Protein AF-F0G4E5-F1 (afdb_monomer)

Structure (mmCIF, N/CA/C/O backbone):
data_AF-F0G4E5-F1
#
_entry.id   AF-F0G4E5-F1
#
loop_
_atom_site.group_PDB
_atom_site.id
_atom_site.type_symbol
_atom_site.label_atom_id
_atom_site.label_alt_id
_atom_site.label_comp_id
_atom_site.label_asym_id
_atom_site.label_entity_id
_atom_site.label_seq_id
_atom_site.pdbx_PDB_ins_code
_atom_site.Cartn_x
_atom_site.Cartn_y
_atom_site.Cartn_z
_atom_site.occupancy
_atom_site.B_iso_or_equiv
_atom_site.auth_seq_id
_atom_site.auth_comp_id
_atom_site.auth_asym_id
_atom_site.auth_atom_id
_atom_site.pdbx_PDB_model_num
ATOM 1 N N . ALA A 1 1 ? -21.505 21.365 6.428 1.00 45.59 1 ALA A N 1
ATOM 2 C CA . ALA A 1 1 ? -20.076 21.067 6.207 1.00 45.59 1 ALA A CA 1
ATOM 3 C C . ALA A 1 1 ? -19.990 19.696 5.555 1.00 45.59 1 ALA A C 1
ATOM 5 O O . ALA A 1 1 ? -20.722 18.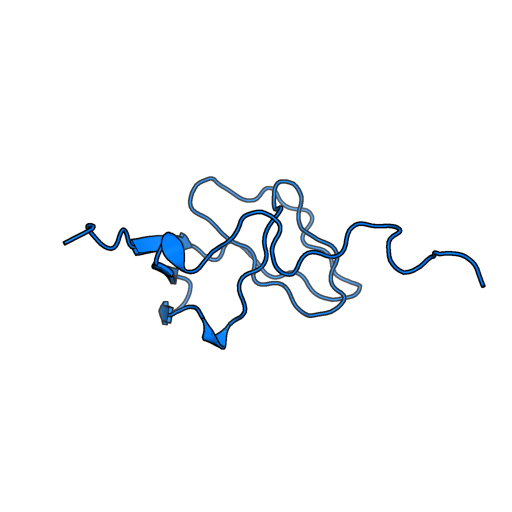823 6.018 1.00 45.59 1 ALA A O 1
ATOM 6 N N . PRO A 1 2 ? -19.213 19.491 4.478 1.00 53.56 2 PRO A N 1
ATOM 7 C CA . PRO A 1 2 ? -19.053 18.151 3.933 1.00 53.56 2 PRO A CA 1
ATOM 8 C C . PRO A 1 2 ? -18.448 17.282 5.037 1.00 53.56 2 PRO A C 1
ATOM 10 O O . PRO A 1 2 ? -17.435 17.636 5.636 1.00 53.56 2 PRO A O 1
ATOM 13 N N . THR A 1 3 ? -19.139 16.204 5.385 1.00 58.28 3 THR A N 1
ATOM 14 C CA . THR A 1 3 ? -18.687 15.226 6.368 1.00 58.28 3 THR A CA 1
ATOM 15 C C . THR A 1 3 ? -17.363 14.655 5.877 1.00 58.28 3 THR A C 1
ATOM 17 O O . THR A 1 3 ? -17.304 13.952 4.870 1.00 58.28 3 THR A O 1
ATOM 20 N N . GLN A 1 4 ? -16.277 15.018 6.556 1.00 70.88 4 GLN A N 1
ATOM 21 C CA . GLN A 1 4 ? -14.937 14.533 6.265 1.00 70.88 4 GLN A CA 1
ATOM 22 C C . GLN A 1 4 ? -14.902 13.030 6.549 1.00 70.88 4 GLN A C 1
ATOM 24 O O . GLN A 1 4 ? -14.723 12.599 7.683 1.00 70.88 4 GLN A O 1
ATOM 29 N N . ARG A 1 5 ? -15.176 12.225 5.518 1.00 88.00 5 ARG A N 1
ATOM 30 C CA . ARG A 1 5 ? -15.206 10.767 5.625 1.00 88.00 5 ARG A CA 1
ATOM 31 C C . ARG A 1 5 ? -13.776 10.270 5.808 1.00 88.00 5 ARG A C 1
ATOM 33 O O . ARG A 1 5 ? -12.982 10.328 4.872 1.00 88.00 5 ARG A O 1
ATOM 40 N N . GLU A 1 6 ? -13.454 9.824 7.015 1.00 92.38 6 GLU A N 1
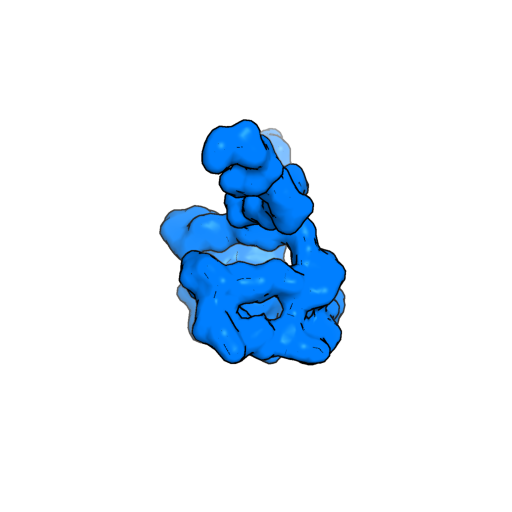ATOM 41 C CA . GLU A 1 6 ? -12.199 9.134 7.309 1.00 92.38 6 GLU A CA 1
ATOM 42 C C . GLU A 1 6 ? -12.276 7.698 6.775 1.00 92.38 6 GLU A C 1
ATOM 44 O O . GLU A 1 6 ? -13.301 7.022 6.898 1.00 92.38 6 GLU A O 1
ATOM 49 N N . ILE A 1 7 ? -11.199 7.255 6.138 1.00 94.56 7 ILE A N 1
ATOM 50 C CA . ILE A 1 7 ? -10.997 5.882 5.692 1.00 94.56 7 ILE A CA 1
ATOM 51 C C . ILE A 1 7 ? -9.948 5.263 6.605 1.00 94.56 7 ILE A C 1
ATOM 53 O O . ILE A 1 7 ? -8.933 5.890 6.910 1.00 94.56 7 ILE A O 1
ATOM 57 N N . VAL A 1 8 ? -10.209 4.029 7.025 1.00 96.06 8 VAL A N 1
ATOM 58 C CA . VAL A 1 8 ? -9.334 3.242 7.892 1.00 96.06 8 VAL A CA 1
ATOM 59 C C . VAL A 1 8 ? -9.014 1.936 7.179 1.00 96.06 8 VAL A C 1
ATOM 61 O O . VAL A 1 8 ? -9.936 1.239 6.753 1.00 96.06 8 VAL A O 1
ATOM 64 N N . LEU A 1 9 ? -7.727 1.625 7.034 1.00 96.75 9 LEU A N 1
ATOM 65 C CA . LEU A 1 9 ? -7.234 0.403 6.395 1.00 96.75 9 LEU A CA 1
ATOM 66 C C . LEU A 1 9 ? -6.219 -0.306 7.297 1.00 96.75 9 LEU A C 1
ATOM 68 O O . LEU A 1 9 ? -5.391 0.350 7.929 1.00 96.75 9 LEU A O 1
ATOM 72 N N . ALA A 1 10 ? -6.252 -1.637 7.321 1.00 97.56 10 ALA A N 1
ATOM 73 C CA . ALA A 1 10 ? -5.243 -2.453 7.998 1.00 97.56 10 ALA A CA 1
ATOM 74 C C . ALA A 1 10 ? -4.029 -2.711 7.090 1.00 97.56 10 ALA A C 1
ATOM 76 O O . ALA A 1 10 ? -4.177 -2.979 5.898 1.00 97.56 10 ALA A O 1
ATOM 77 N N . VAL A 1 11 ? -2.817 -2.676 7.635 1.00 96.44 11 VAL A N 1
ATOM 78 C CA . VAL A 1 11 ? -1.597 -3.030 6.906 1.00 96.44 11 VAL A CA 1
ATOM 79 C C . VAL A 1 11 ? -1.507 -4.551 6.818 1.00 96.44 11 VAL A C 1
ATOM 81 O O . VAL A 1 11 ? -1.239 -5.221 7.807 1.00 96.44 11 VAL A O 1
ATOM 84 N N . ALA A 1 12 ? -1.728 -5.102 5.624 1.00 95.31 12 ALA A N 1
ATOM 85 C CA . ALA A 1 12 ? -1.684 -6.550 5.387 1.00 95.31 12 ALA A CA 1
ATOM 86 C C . ALA A 1 12 ? -0.290 -7.059 4.980 1.00 95.31 12 ALA A C 1
ATOM 88 O O . ALA A 1 12 ? -0.060 -8.265 4.927 1.00 95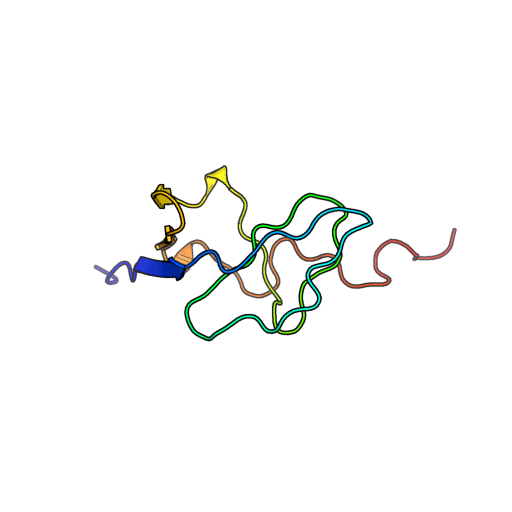.31 12 ALA A O 1
ATOM 89 N N . GLY A 1 13 ? 0.643 -6.157 4.671 1.00 93.94 13 GLY A N 1
ATOM 90 C CA . GLY A 1 13 ? 1.987 -6.523 4.243 1.00 93.94 13 GLY A CA 1
ATOM 91 C C . GLY A 1 13 ? 2.824 -5.333 3.797 1.00 93.94 13 GLY A C 1
ATOM 92 O O . GLY A 1 13 ? 2.382 -4.181 3.844 1.00 93.94 13 GLY A O 1
ATOM 93 N N . THR A 1 14 ? 4.047 -5.629 3.354 1.00 94.62 14 THR A N 1
ATOM 94 C CA . THR A 1 14 ? 4.991 -4.639 2.823 1.00 94.62 14 THR A CA 1
ATOM 95 C C . THR A 1 14 ? 5.593 -5.131 1.506 1.00 94.62 14 THR A C 1
ATOM 97 O O . THR A 1 14 ? 5.947 -6.302 1.399 1.00 94.62 14 THR A O 1
ATOM 100 N N . ALA A 1 15 ? 5.711 -4.240 0.521 1.00 94.25 15 ALA A N 1
ATOM 101 C CA . ALA A 1 15 ? 6.358 -4.469 -0.767 1.00 94.25 15 ALA A CA 1
ATOM 102 C C . ALA A 1 15 ? 7.655 -3.650 -0.858 1.00 94.25 15 ALA A C 1
ATOM 104 O O . ALA A 1 15 ? 7.648 -2.431 -0.647 1.00 94.25 15 ALA A O 1
ATOM 105 N N . PHE A 1 16 ? 8.757 -4.314 -1.210 1.00 92.81 16 PHE A N 1
ATOM 106 C CA . PHE A 1 16 ? 10.074 -3.701 -1.385 1.00 92.81 16 PHE A CA 1
ATOM 107 C C . PHE A 1 16 ? 10.559 -3.843 -2.832 1.00 92.81 16 PHE A C 1
ATOM 109 O O . PHE A 1 16 ? 10.106 -4.707 -3.585 1.00 92.81 16 PHE A O 1
ATOM 116 N N . ALA A 1 17 ? 11.511 -3.000 -3.238 1.00 88.25 17 ALA A N 1
ATOM 117 C CA . ALA A 1 17 ? 12.195 -3.175 -4.515 1.00 88.25 17 ALA A CA 1
ATOM 118 C C . ALA A 1 17 ? 12.897 -4.546 -4.540 1.00 88.25 17 ALA A C 1
ATOM 120 O O . ALA A 1 17 ? 13.608 -4.900 -3.603 1.00 88.25 17 ALA A O 1
ATOM 121 N N . GLY A 1 18 ? 12.650 -5.339 -5.584 1.00 87.88 18 GLY A N 1
ATOM 122 C CA . GLY A 1 18 ? 13.160 -6.713 -5.701 1.00 87.88 18 GLY A CA 1
ATOM 123 C C . GLY A 1 18 ? 12.425 -7.767 -4.857 1.00 87.88 18 GLY A C 1
ATOM 124 O O . GLY A 1 18 ? 12.583 -8.953 -5.126 1.00 87.88 18 GLY A O 1
ATOM 125 N N . HIS A 1 19 ? 11.580 -7.359 -3.904 1.00 90.12 19 HIS A N 1
ATOM 126 C CA . HIS A 1 19 ? 10.733 -8.248 -3.103 1.00 90.12 19 HIS A CA 1
ATOM 127 C C . HIS A 1 19 ? 9.271 -7.771 -3.171 1.00 90.12 19 HIS A C 1
ATOM 129 O O . HIS A 1 19 ? 8.809 -7.061 -2.267 1.00 90.12 19 HIS A O 1
ATOM 135 N N . PRO A 1 20 ? 8.559 -8.098 -4.269 1.00 90.31 20 PRO A N 1
ATOM 136 C CA . PRO A 1 20 ? 7.154 -7.742 -4.435 1.00 90.31 20 PRO A CA 1
ATOM 137 C C . PRO A 1 20 ? 6.278 -8.356 -3.340 1.00 90.31 20 PRO A C 1
ATOM 139 O O . PRO A 1 20 ? 6.614 -9.373 -2.736 1.00 90.31 20 PRO A O 1
ATOM 142 N N . PHE A 1 21 ? 5.117 -7.743 -3.111 1.00 92.38 21 PHE A N 1
ATOM 143 C CA . PHE A 1 21 ? 4.048 -8.393 -2.363 1.00 92.38 21 PHE A CA 1
ATOM 144 C C . PHE A 1 21 ? 3.197 -9.223 -3.331 1.00 92.38 21 PHE A C 1
ATOM 146 O O . PHE A 1 21 ? 2.426 -8.659 -4.107 1.00 92.38 21 PHE A O 1
ATOM 153 N N . ASP A 1 22 ? 3.334 -10.549 -3.267 1.00 87.62 22 ASP A N 1
ATOM 154 C CA . ASP A 1 22 ? 2.637 -11.496 -4.157 1.00 87.62 22 ASP A CA 1
ATOM 155 C C . ASP A 1 22 ? 1.273 -11.966 -3.609 1.00 87.62 22 ASP A C 1
ATOM 157 O O . ASP A 1 22 ? 0.563 -12.747 -4.243 1.00 87.62 22 ASP A O 1
ATOM 161 N N . GLY A 1 23 ? 0.896 -11.511 -2.411 1.00 87.44 23 GLY A N 1
ATOM 162 C CA . GLY A 1 23 ? -0.381 -11.844 -1.785 1.00 87.44 23 GLY A CA 1
ATOM 163 C C . GLY A 1 23 ? -1.564 -11.066 -2.367 1.00 87.44 23 GLY A C 1
ATOM 164 O O . GLY A 1 23 ? -1.415 -10.036 -3.024 1.00 87.44 23 GLY A O 1
ATOM 165 N N . ALA A 1 24 ? -2.777 -11.529 -2.063 1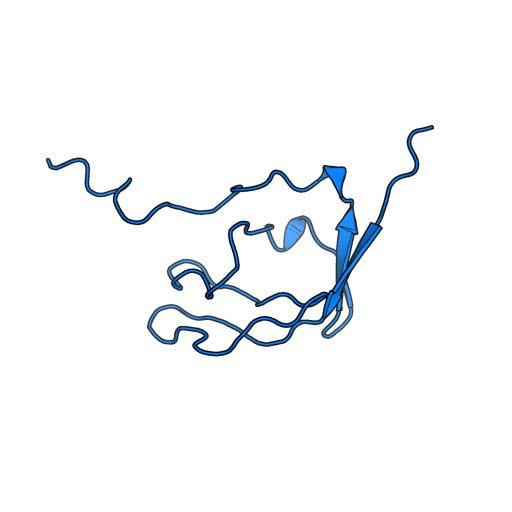.00 89.50 24 ALA A N 1
ATOM 166 C CA . ALA A 1 24 ? -3.981 -10.735 -2.284 1.00 89.50 24 ALA A CA 1
ATOM 167 C C . ALA A 1 24 ? -4.095 -9.648 -1.208 1.00 89.50 24 ALA A C 1
ATOM 169 O O . ALA A 1 24 ? -3.827 -9.910 -0.036 1.00 89.50 24 ALA A O 1
ATOM 170 N N . VAL A 1 25 ? -4.530 -8.446 -1.592 1.00 93.25 25 VAL A N 1
ATOM 171 C CA . VAL A 1 25 ? -4.841 -7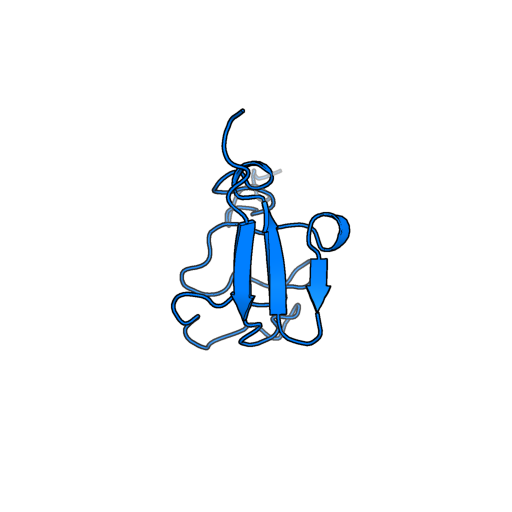.365 -0.647 1.00 93.25 25 VAL A CA 1
ATOM 172 C C . VAL A 1 25 ? -6.310 -7.493 -0.226 1.00 93.25 25 VAL A C 1
ATOM 174 O O . VAL A 1 25 ? -7.189 -7.315 -1.073 1.00 93.25 25 VAL A O 1
ATOM 177 N N . PRO A 1 26 ? -6.620 -7.827 1.044 1.00 91.81 26 PRO A N 1
ATOM 178 C CA . PRO A 1 26 ? -8.004 -7.952 1.494 1.00 91.81 26 PRO A CA 1
ATOM 179 C C . PRO A 1 26 ? -8.773 -6.630 1.398 1.00 91.81 26 PRO A C 1
ATOM 181 O O . PRO A 1 26 ? -8.200 -5.541 1.467 1.00 91.81 26 PRO A O 1
ATOM 184 N N . ALA A 1 27 ? -10.101 -6.713 1.306 1.00 91.69 27 ALA A N 1
ATOM 185 C CA . ALA A 1 27 ? -10.946 -5.529 1.412 1.00 91.69 27 ALA A CA 1
ATOM 186 C C . ALA A 1 27 ? -10.739 -4.847 2.776 1.00 91.69 27 ALA A C 1
ATOM 188 O O . ALA A 1 27 ? -10.722 -5.510 3.812 1.00 91.69 27 ALA A O 1
ATOM 189 N N . GLY A 1 28 ? -10.584 -3.521 2.773 1.00 94.38 28 GLY A N 1
ATOM 190 C CA . GLY A 1 28 ? -10.270 -2.771 3.993 1.00 94.38 28 GLY A CA 1
ATOM 191 C C . GLY A 1 28 ? -8.807 -2.882 4.438 1.00 94.38 28 GLY A C 1
ATOM 192 O O . GLY A 1 28 ? -8.493 -2.519 5.569 1.00 94.38 28 GLY A O 1
ATOM 193 N N . ALA A 1 29 ? -7.909 -3.357 3.571 1.00 96.06 29 ALA A N 1
ATOM 194 C CA . ALA A 1 29 ? -6.479 -3.406 3.835 1.00 96.06 29 ALA A CA 1
ATOM 195 C C . ALA A 1 29 ? -5.664 -2.579 2.832 1.00 96.06 29 ALA A C 1
ATOM 197 O O . ALA A 1 29 ? -6.135 -2.197 1.760 1.00 96.06 29 ALA A O 1
ATOM 198 N N . CYS A 1 30 ? -4.416 -2.311 3.197 1.00 95.94 30 CYS A N 1
ATOM 199 C CA . CYS A 1 30 ? -3.407 -1.679 2.361 1.00 95.94 30 CYS A CA 1
ATOM 200 C C . CYS A 1 30 ? -2.059 -2.392 2.503 1.00 95.94 30 CYS A C 1
ATOM 202 O O . CYS A 1 30 ? -1.803 -3.089 3.488 1.00 95.94 30 CYS A O 1
ATOM 204 N N . ILE A 1 31 ? -1.176 -2.160 1.536 1.00 96.38 31 ILE A N 1
ATOM 205 C CA . ILE A 1 31 ? 0.208 -2.632 1.556 1.00 96.38 31 ILE A CA 1
ATOM 206 C C . ILE A 1 31 ? 1.122 -1.429 1.715 1.00 96.38 31 ILE A C 1
ATOM 208 O O . ILE A 1 31 ? 0.969 -0.420 1.023 1.00 96.38 31 ILE A O 1
ATOM 212 N N . ARG A 1 32 ? 2.094 -1.534 2.618 1.00 95.31 32 ARG A N 1
ATOM 213 C CA . ARG A 1 32 ? 3.157 -0.539 2.717 1.00 95.31 32 ARG A CA 1
ATOM 214 C C . ARG A 1 32 ? 4.103 -0.743 1.539 1.00 95.31 32 ARG A C 1
ATOM 216 O O . ARG A 1 32 ? 4.681 -1.811 1.398 1.00 95.31 32 ARG A O 1
ATOM 223 N N . ILE A 1 33 ? 4.243 0.252 0.679 1.00 93.81 33 ILE A N 1
ATOM 224 C CA . ILE A 1 33 ? 5.053 0.141 -0.535 1.00 93.81 33 ILE A CA 1
ATOM 225 C C . ILE A 1 33 ? 6.248 1.086 -0.448 1.00 93.81 33 ILE A C 1
ATOM 227 O O . ILE A 1 33 ? 6.092 2.260 -0.118 1.00 93.81 33 ILE A O 1
ATOM 231 N N . MET A 1 34 ? 7.445 0.564 -0.703 1.00 91.38 34 MET A N 1
ATOM 232 C CA . MET A 1 34 ? 8.660 1.372 -0.809 1.00 91.38 34 MET A CA 1
ATOM 233 C C . MET A 1 34 ? 8.886 1.814 -2.257 1.00 91.38 34 MET A C 1
ATOM 235 O O . MET A 1 34 ? 8.489 1.130 -3.201 1.00 91.38 34 MET A O 1
ATOM 239 N N . THR A 1 35 ? 9.556 2.950 -2.448 1.00 87.88 35 THR A N 1
ATOM 240 C CA . THR A 1 35 ? 9.907 3.448 -3.784 1.00 87.88 35 THR A CA 1
ATOM 241 C C . THR A 1 35 ? 10.670 2.389 -4.583 1.00 87.88 35 THR A C 1
ATOM 243 O O . THR A 1 35 ? 11.614 1.782 -4.083 1.00 87.88 35 THR A O 1
ATOM 246 N N . GLY A 1 36 ? 10.257 2.170 -5.834 1.00 86.25 36 GLY A N 1
ATOM 247 C CA . GLY A 1 36 ? 10.849 1.166 -6.723 1.00 86.25 36 GLY A CA 1
ATOM 248 C C . GLY A 1 36 ? 10.285 -0.249 -6.557 1.00 86.25 36 GLY A C 1
ATOM 249 O O . GLY A 1 36 ? 10.612 -1.121 -7.360 1.00 86.25 36 GLY A O 1
ATOM 250 N N . ALA A 1 37 ? 9.420 -0.491 -5.569 1.00 90.44 37 ALA A N 1
ATOM 251 C CA . ALA A 1 37 ? 8.650 -1.725 -5.502 1.00 90.44 37 ALA A CA 1
ATOM 252 C C . ALA A 1 37 ? 7.544 -1.732 -6.576 1.00 90.44 37 ALA A C 1
ATOM 254 O O . ALA A 1 37 ? 6.940 -0.688 -6.847 1.00 90.44 37 ALA A O 1
ATOM 255 N N . PRO A 1 38 ? 7.250 -2.889 -7.189 1.00 90.44 38 PRO A N 1
ATOM 256 C CA . PRO A 1 38 ? 6.106 -3.017 -8.082 1.00 90.44 38 PRO A CA 1
ATOM 257 C C . PRO A 1 38 ? 4.792 -2.871 -7.305 1.00 90.44 38 PRO A C 1
ATOM 259 O O . PRO A 1 38 ? 4.700 -3.216 -6.125 1.00 90.44 38 PRO A O 1
ATOM 262 N N . MET A 1 39 ? 3.763 -2.368 -7.989 1.00 90.31 39 MET A N 1
ATOM 263 C CA . MET A 1 39 ? 2.432 -2.207 -7.410 1.00 90.31 39 MET A CA 1
ATOM 264 C C . MET A 1 39 ? 1.805 -3.581 -7.097 1.00 90.31 39 MET A C 1
ATOM 266 O O . MET A 1 39 ? 1.744 -4.418 -8.000 1.00 90.31 39 MET A O 1
ATOM 270 N N . PRO A 1 40 ? 1.301 -3.816 -5.869 1.00 91.44 40 PRO A N 1
ATOM 271 C CA . PRO A 1 40 ? 0.562 -5.029 -5.531 1.00 91.44 40 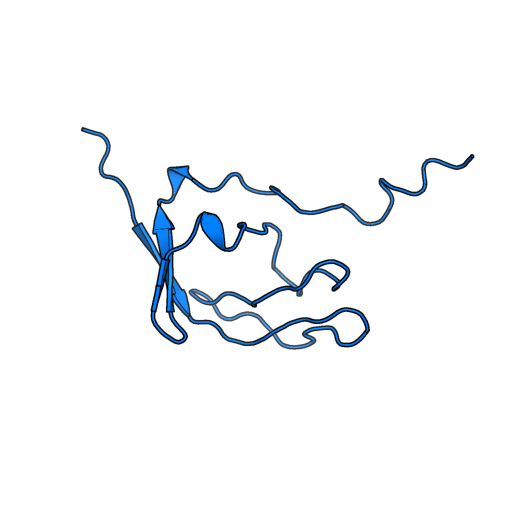PRO A CA 1
ATOM 272 C C . PRO A 1 40 ? -0.682 -5.228 -6.398 1.00 91.44 40 PRO A C 1
ATOM 274 O O . PRO A 1 40 ? -1.347 -4.268 -6.801 1.00 91.44 40 PRO A O 1
ATOM 277 N N . ALA A 1 41 ? -1.041 -6.487 -6.644 1.00 89.12 41 ALA A N 1
ATOM 278 C CA . ALA A 1 41 ? -2.224 -6.822 -7.426 1.00 89.12 41 ALA A CA 1
ATOM 279 C C . ALA A 1 41 ? -3.502 -6.240 -6.792 1.00 89.12 41 ALA A C 1
ATOM 281 O O . ALA A 1 41 ? -3.763 -6.409 -5.602 1.00 89.12 41 ALA A O 1
ATOM 282 N N . GLY A 1 42 ? -4.312 -5.557 -7.606 1.00 87.19 42 GLY A N 1
ATOM 283 C CA . GLY A 1 42 ? -5.556 -4.918 -7.163 1.00 87.19 42 GLY A CA 1
ATOM 284 C C . GLY A 1 42 ? -5.384 -3.528 -6.539 1.00 87.19 42 GLY A C 1
ATOM 285 O O . GLY A 1 42 ? -6.388 -2.859 -6.298 1.00 87.19 42 GLY A O 1
ATOM 286 N N . CYS A 1 43 ? -4.151 -3.057 -6.329 1.00 91.25 43 CYS A N 1
ATOM 287 C CA . CYS A 1 43 ? -3.881 -1.678 -5.931 1.00 91.25 43 CYS A CA 1
ATOM 288 C C . CYS A 1 43 ? -3.678 -0.783 -7.160 1.00 91.25 43 CYS A C 1
ATOM 290 O O . CYS A 1 43 ? -3.010 -1.161 -8.121 1.00 91.25 43 CYS A O 1
ATOM 292 N N . ASP A 1 44 ? -4.241 0.425 -7.122 1.00 91.31 44 ASP A N 1
ATOM 293 C CA . ASP A 1 44 ? -4.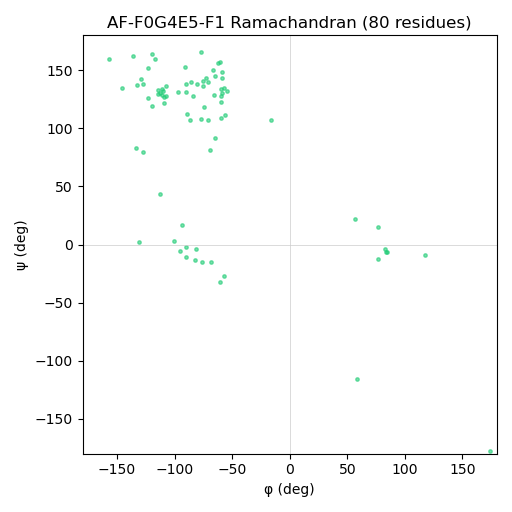125 1.408 -8.206 1.00 91.31 44 ASP A CA 1
ATOM 294 C C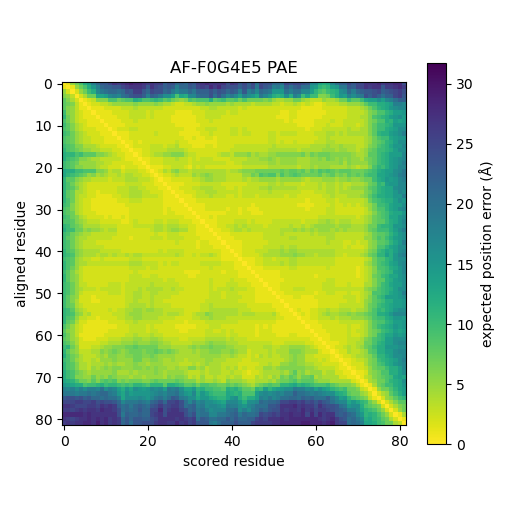 . ASP A 1 44 ? -3.723 2.810 -7.728 1.00 91.31 44 ASP A C 1
ATOM 296 O O . ASP A 1 44 ? -3.666 3.730 -8.537 1.00 91.31 44 ASP A O 1
ATOM 300 N N . THR A 1 45 ? -3.475 2.988 -6.427 1.00 92.25 45 THR A N 1
ATOM 301 C CA . THR A 1 45 ? -3.240 4.295 -5.803 1.00 92.25 45 THR A CA 1
ATOM 302 C C . THR A 1 45 ? -2.221 4.165 -4.672 1.00 92.25 45 THR A C 1
ATOM 304 O O . THR A 1 45 ? -2.339 3.266 -3.839 1.00 92.25 45 THR A O 1
ATOM 307 N N . VAL A 1 46 ? -1.251 5.082 -4.609 1.00 93.50 46 VAL A N 1
ATOM 308 C CA . VAL A 1 46 ? -0.298 5.198 -3.493 1.00 93.50 46 VAL A CA 1
ATOM 309 C C . VAL A 1 46 ? -0.531 6.524 -2.775 1.00 93.50 46 VAL A C 1
ATOM 311 O O . VAL A 1 46 ? -0.639 7.577 -3.404 1.00 93.50 46 VAL A O 1
ATOM 314 N N . ILE A 1 47 ? -0.596 6.487 -1.445 1.00 93.56 47 ILE A N 1
ATOM 315 C CA . ILE A 1 47 ? -0.695 7.685 -0.606 1.00 93.56 47 ILE A CA 1
ATOM 316 C C . ILE A 1 47 ? 0.660 7.877 0.090 1.00 93.56 47 ILE A C 1
ATOM 318 O O . ILE A 1 47 ? 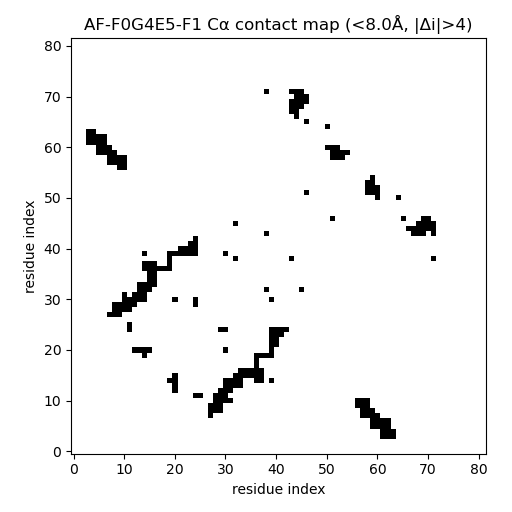1.141 6.924 0.706 1.00 93.56 47 ILE A O 1
ATOM 322 N N . PRO A 1 48 ? 1.287 9.066 0.006 1.00 92.88 48 PRO A N 1
ATOM 323 C CA . PRO A 1 48 ? 2.529 9.345 0.716 1.00 92.88 48 PRO A CA 1
ATOM 324 C C . PRO A 1 48 ? 2.357 9.181 2.230 1.00 92.88 48 PRO A C 1
ATOM 326 O O . PRO A 1 48 ? 1.304 9.521 2.778 1.00 92.88 48 PRO A O 1
ATOM 329 N N . GLN A 1 49 ? 3.386 8.676 2.912 1.00 91.81 49 GLN A N 1
ATOM 330 C CA . GLN A 1 49 ? 3.322 8.375 4.346 1.00 91.81 49 GLN A CA 1
ATOM 331 C C . GLN A 1 49 ? 3.025 9.626 5.188 1.00 91.81 49 GLN A C 1
ATOM 333 O O . GLN A 1 49 ? 2.333 9.541 6.197 1.00 91.81 49 GLN A O 1
ATOM 338 N N . GLU A 1 50 ? 3.486 10.796 4.753 1.00 93.00 50 GLU A N 1
ATOM 339 C CA . GLU A 1 50 ? 3.233 12.086 5.395 1.00 93.00 50 GLU A CA 1
ATOM 340 C C . GLU A 1 50 ? 1.771 12.557 5.298 1.00 93.00 50 GLU A C 1
ATOM 342 O O . GLU A 1 50 ? 1.371 13.465 6.023 1.00 93.00 50 GLU A O 1
ATOM 347 N N . ARG A 1 51 ? 0.963 11.949 4.417 1.00 91.75 51 ARG A N 1
ATOM 348 C CA . ARG A 1 51 ? -0.463 12.271 4.230 1.00 91.75 51 ARG A CA 1
ATOM 349 C C . ARG A 1 51 ? -1.406 11.297 4.929 1.00 91.75 51 ARG A C 1
ATOM 351 O O . ARG A 1 51 ? -2.620 11.422 4.794 1.00 91.75 51 ARG A O 1
ATOM 358 N N . VAL A 1 52 ? -0.871 10.330 5.670 1.00 94.56 52 VAL A N 1
ATOM 359 C CA . VAL A 1 52 ? -1.672 9.372 6.432 1.00 94.56 52 VAL A CA 1
ATOM 360 C C . VAL A 1 52 ? -1.295 9.409 7.906 1.00 94.56 52 VAL A C 1
ATOM 362 O O . VAL A 1 52 ? -0.166 9.714 8.282 1.00 94.56 52 VAL A O 1
ATOM 365 N N . ARG A 1 53 ? -2.249 9.066 8.766 1.00 95.75 53 ARG A N 1
ATOM 366 C CA . ARG A 1 53 ? -1.987 8.781 10.176 1.00 95.75 53 ARG A CA 1
ATOM 367 C C . ARG A 1 53 ? -1.701 7.297 10.323 1.00 95.75 53 ARG A C 1
ATOM 369 O O . ARG A 1 53 ? -2.459 6.471 9.814 1.00 95.75 53 ARG A O 1
ATOM 376 N N . VAL A 1 54 ? -0.622 6.979 11.026 1.00 95.81 54 VAL A N 1
ATOM 377 C CA . VAL A 1 54 ? -0.198 5.605 11.299 1.00 95.81 54 VAL A CA 1
ATOM 378 C C . VAL A 1 54 ? -0.433 5.309 12.774 1.00 95.81 54 VAL A C 1
ATOM 380 O O . VAL A 1 54 ? 0.023 6.057 13.635 1.00 95.81 54 VAL A O 1
ATOM 383 N N . ASP A 1 55 ? -1.144 4.224 13.043 1.00 94.94 55 ASP A N 1
ATOM 384 C CA . ASP A 1 55 ? -1.499 3.737 14.373 1.00 94.94 55 ASP A CA 1
ATOM 385 C C . ASP A 1 55 ? -1.207 2.230 14.417 1.00 94.94 55 ASP A C 1
ATOM 387 O O . ASP A 1 55 ? -2.056 1.398 14.094 1.00 94.94 55 ASP A O 1
ATOM 391 N N . GLY A 1 56 ? 0.061 1.888 14.670 1.00 94.19 56 GLY A N 1
ATOM 392 C CA . GLY A 1 56 ? 0.577 0.525 14.515 1.00 94.19 56 GLY A CA 1
ATOM 393 C C . GLY A 1 56 ? 0.388 0.006 13.085 1.00 94.19 56 GLY A C 1
ATOM 394 O O . GLY A 1 56 ? 0.935 0.565 12.129 1.00 94.19 56 GLY A O 1
ATOM 395 N N . ASP A 1 57 ? -0.434 -1.034 12.949 1.00 95.12 57 ASP A N 1
ATOM 396 C CA . ASP A 1 57 ? -0.807 -1.642 11.667 1.00 95.12 57 ASP A CA 1
ATOM 397 C C . ASP A 1 57 ? -2.108 -1.067 11.087 1.00 95.12 57 ASP A C 1
ATOM 399 O O . ASP A 1 57 ? -2.710 -1.651 10.191 1.00 95.12 57 ASP A O 1
ATOM 403 N N . THR A 1 58 ? -2.560 0.087 11.577 1.00 96.50 58 THR A N 1
ATOM 404 C CA . THR A 1 58 ? -3.743 0.787 11.067 1.00 96.50 58 THR A CA 1
ATOM 405 C C . THR A 1 58 ? -3.345 2.101 10.405 1.00 96.50 58 THR A C 1
ATOM 407 O O . THR A 1 58 ? -2.629 2.918 10.984 1.00 96.50 58 THR A O 1
ATOM 410 N N . ILE A 1 59 ? -3.841 2.330 9.191 1.00 97.12 59 ILE A N 1
ATOM 411 C CA . ILE A 1 59 ? -3.645 3.556 8.417 1.00 97.12 59 ILE A CA 1
ATOM 412 C C . ILE A 1 59 ? -4.966 4.310 8.333 1.00 97.12 59 ILE A C 1
ATOM 414 O O . ILE A 1 59 ? -5.999 3.722 8.009 1.00 97.12 59 ILE A O 1
ATOM 418 N N . ARG A 1 60 ? -4.932 5.619 8.604 1.00 96.12 60 ARG A N 1
ATOM 419 C CA . ARG A 1 60 ? -6.107 6.497 8.524 1.00 96.12 60 ARG A CA 1
ATOM 420 C C . ARG A 1 60 ? -5.830 7.718 7.661 1.00 96.12 60 ARG A C 1
ATOM 422 O O . ARG A 1 60 ? -4.767 8.326 7.772 1.00 96.12 60 ARG A O 1
ATOM 429 N N . PHE A 1 61 ? -6.787 8.096 6.825 1.00 94.44 61 PHE A N 1
ATOM 430 C CA . PHE A 1 61 ? -6.699 9.287 5.975 1.00 94.44 61 PHE A CA 1
ATOM 431 C C . PHE A 1 61 ? -8.092 9.780 5.584 1.00 94.44 61 PHE A C 1
ATOM 433 O O . PHE A 1 61 ? -9.066 9.026 5.635 1.00 94.44 61 PHE A O 1
ATOM 440 N N . ALA A 1 62 ? -8.214 11.046 5.187 1.00 92.50 62 ALA A N 1
ATOM 441 C CA . ALA A 1 62 ? -9.490 11.558 4.708 1.00 92.50 62 ALA A CA 1
ATOM 442 C C . ALA A 1 62 ? -9.717 11.146 3.249 1.00 92.50 62 ALA A C 1
ATOM 444 O O . ALA A 1 62 ? -8.823 11.248 2.413 1.00 92.50 62 ALA A O 1
ATOM 445 N N . ALA A 1 63 ? -10.940 10.735 2.912 1.00 88.62 63 ALA A N 1
ATOM 446 C CA . ALA A 1 63 ? -11.278 10.281 1.563 1.00 88.62 63 ALA A CA 1
ATOM 447 C C . ALA A 1 63 ? -10.993 11.329 0.468 1.00 88.62 63 ALA A C 1
ATOM 449 O O . ALA A 1 63 ? -10.748 10.961 -0.674 1.00 88.62 63 ALA A O 1
ATOM 450 N N . HIS A 1 64 ? -11.023 12.622 0.806 1.00 87.88 64 HIS A N 1
ATOM 451 C CA . HIS A 1 64 ? -10.754 13.708 -0.139 1.00 87.88 64 HIS A CA 1
ATOM 452 C C . HIS A 1 64 ? -9.258 13.984 -0.361 1.00 87.88 64 HIS A C 1
ATOM 454 O O . HIS A 1 64 ? -8.918 14.668 -1.321 1.00 87.88 64 HIS A O 1
ATOM 460 N N . ASP A 1 65 ? -8.373 13.440 0.480 1.00 85.50 65 ASP A N 1
ATOM 461 C CA . ASP A 1 65 ? -6.916 13.591 0.343 1.00 85.50 65 ASP A CA 1
ATOM 462 C C . ASP A 1 65 ? -6.319 12.617 -0.686 1.00 85.50 65 ASP A C 1
ATOM 464 O O . ASP A 1 65 ? -5.120 12.656 -0.980 1.00 85.50 65 ASP A O 1
ATOM 468 N N . VAL A 1 66 ? -7.154 11.735 -1.247 1.00 88.25 66 VAL A N 1
ATOM 469 C CA . VAL A 1 66 ? -6.745 10.667 -2.156 1.00 88.25 66 VAL A CA 1
ATOM 470 C C . VAL A 1 66 ? -7.422 10.837 -3.501 1.00 88.25 66 VAL A C 1
ATOM 472 O O . VAL A 1 66 ? -8.641 10.754 -3.628 1.00 88.25 66 VAL A O 1
ATOM 475 N N . ALA A 1 67 ? -6.603 11.011 -4.532 1.00 87.75 67 ALA A N 1
ATOM 476 C CA . ALA A 1 67 ? -7.040 10.899 -5.911 1.00 87.75 67 ALA A CA 1
ATOM 477 C C . ALA A 1 67 ? -6.718 9.494 -6.427 1.00 87.75 67 ALA A C 1
ATOM 479 O O . ALA A 1 67 ? -5.595 9.009 -6.281 1.00 87.75 67 ALA A O 1
ATOM 480 N N . ARG A 1 68 ? -7.701 8.842 -7.050 1.00 87.00 68 ARG A N 1
ATOM 481 C CA . ARG A 1 68 ? -7.507 7.533 -7.681 1.00 87.00 68 ARG A CA 1
ATOM 482 C C . ARG A 1 68 ? -6.395 7.609 -8.732 1.00 87.00 68 ARG A C 1
ATOM 484 O O . ARG A 1 68 ? -6.389 8.536 -9.540 1.00 87.00 68 ARG A O 1
ATOM 491 N N . GLY A 1 69 ? -5.481 6.641 -8.744 1.00 85.19 69 GLY A N 1
ATOM 492 C CA . GLY A 1 69 ? -4.347 6.633 -9.675 1.00 85.19 69 GLY A CA 1
ATOM 493 C C . GLY A 1 69 ? -3.159 7.490 -9.232 1.00 85.19 69 GLY A C 1
ATOM 494 O O . GLY A 1 69 ? -2.139 7.511 -9.920 1.00 85.19 69 GLY A O 1
ATOM 495 N N . ALA A 1 70 ? -3.263 8.214 -8.112 1.00 86.81 70 ALA A N 1
ATOM 496 C CA . ALA A 1 70 ? -2.193 9.094 -7.657 1.00 86.81 70 ALA A CA 1
ATOM 497 C C . ALA A 1 70 ? -0.933 8.313 -7.271 1.00 86.81 70 ALA A C 1
ATOM 499 O O . ALA A 1 70 ? -1.003 7.217 -6.712 1.00 86.81 70 ALA A O 1
ATOM 500 N N . ASN A 1 71 ? 0.225 8.923 -7.543 1.00 83.88 71 ASN A N 1
ATOM 501 C CA . ASN A 1 71 ? 1.556 8.419 -7.184 1.00 83.88 71 ASN A CA 1
ATOM 502 C C . ASN A 1 71 ? 1.871 7.011 -7.724 1.00 83.88 71 ASN A C 1
ATOM 504 O O . ASN A 1 71 ? 2.749 6.324 -7.209 1.00 83.88 71 ASN A O 1
ATOM 508 N N . CYS A 1 72 ? 1.173 6.592 -8.782 1.00 80.56 72 CYS A N 1
ATOM 509 C CA . CYS A 1 72 ? 1.400 5.331 -9.472 1.00 80.56 72 CYS A CA 1
ATOM 510 C C . CYS A 1 72 ? 2.018 5.624 -10.832 1.00 80.56 72 CYS A C 1
ATOM 512 O O . CYS A 1 72 ? 1.414 6.321 -11.644 1.00 80.56 72 CYS A O 1
ATOM 514 N N . ARG A 1 73 ? 3.205 5.079 -11.100 1.00 71.81 73 ARG A N 1
ATOM 515 C CA . ARG A 1 73 ? 3.757 5.081 -12.458 1.00 71.81 73 ARG A CA 1
ATOM 516 C C . ARG A 1 73 ? 3.174 3.891 -13.205 1.00 71.81 73 ARG A C 1
ATOM 518 O O . ARG A 1 73 ? 3.250 2.765 -12.710 1.00 71.81 73 ARG A O 1
ATOM 525 N N . LYS A 1 74 ? 2.593 4.113 -14.384 1.00 63.22 74 LYS A N 1
ATOM 526 C CA . LYS A 1 74 ? 2.206 2.993 -15.249 1.00 63.22 74 LYS A CA 1
ATOM 527 C C . LYS A 1 74 ? 3.471 2.357 -15.819 1.00 63.22 74 LYS A C 1
ATOM 529 O O . LYS A 1 74 ? 4.409 3.060 -16.196 1.00 63.22 74 LYS A O 1
ATOM 534 N N . ALA A 1 75 ? 3.495 1.027 -15.897 1.00 52.84 75 ALA A N 1
ATOM 535 C CA . ALA A 1 75 ? 4.546 0.318 -16.617 1.00 52.84 75 ALA A CA 1
ATOM 536 C C . ALA A 1 75 ? 4.583 0.838 -18.068 1.00 52.84 75 ALA A C 1
ATOM 538 O O . ALA A 1 75 ? 3.626 0.642 -18.814 1.00 52.84 75 ALA A O 1
ATOM 539 N N . GLY A 1 76 ? 5.654 1.553 -18.435 1.00 52.94 76 GLY A N 1
ATOM 540 C CA . GLY A 1 76 ? 5.854 2.109 -19.779 1.00 52.94 76 GLY A CA 1
ATOM 541 C C . GLY A 1 76 ? 5.931 3.637 -19.897 1.00 52.94 76 GLY A C 1
ATOM 542 O O . GLY A 1 76 ? 6.327 4.105 -20.958 1.00 52.94 76 GLY A O 1
ATOM 543 N N . GLU A 1 77 ? 5.636 4.427 -18.857 1.00 48.22 77 GLU A N 1
ATOM 544 C CA . GLU A 1 77 ? 5.758 5.903 -18.948 1.00 48.22 77 GLU A CA 1
ATOM 545 C C . GLU A 1 77 ? 7.207 6.429 -18.866 1.00 48.22 77 GLU A C 1
ATOM 547 O O . GLU A 1 77 ? 7.455 7.557 -19.273 1.00 48.22 77 GLU A O 1
ATOM 552 N N . ASP A 1 78 ? 8.176 5.614 -18.430 1.00 46.62 78 ASP A N 1
ATOM 553 C CA . ASP A 1 78 ? 9.615 5.968 -18.419 1.00 46.62 78 ASP A CA 1
ATOM 554 C C . ASP A 1 78 ? 10.371 5.465 -19.672 1.00 46.62 78 ASP A C 1
ATOM 556 O O . ASP A 1 78 ? 11.543 5.761 -19.876 1.00 46.62 78 ASP A O 1
ATOM 560 N N . LEU A 1 79 ? 9.702 4.694 -20.540 1.00 45.62 79 LEU A N 1
ATOM 561 C CA . LEU A 1 79 ? 10.264 4.162 -21.789 1.00 45.62 79 LEU A CA 1
ATOM 562 C C . LEU A 1 79 ? 9.590 4.801 -23.010 1.00 45.62 79 LEU A C 1
ATOM 564 O O . LEU A 1 79 ? 9.316 4.141 -24.017 1.00 45.62 79 LEU A O 1
ATOM 568 N N . ALA A 1 80 ? 9.386 6.119 -22.965 1.00 40.81 80 ALA A N 1
ATOM 569 C CA . ALA A 1 80 ? 9.408 6.913 -24.187 1.00 40.81 80 ALA A CA 1
ATOM 570 C C . ALA A 1 80 ? 10.859 6.936 -24.698 1.00 40.81 80 ALA A C 1
ATOM 572 O O . ALA A 1 80 ? 11.635 7.839 -24.414 1.00 40.81 80 ALA A O 1
ATOM 573 N N . ARG A 1 81 ? 11.198 5.839 -25.377 1.00 40.78 81 ARG A N 1
ATOM 574 C CA . ARG A 1 81 ? 12.369 5.563 -26.211 1.00 40.78 81 ARG A CA 1
ATOM 575 C C . ARG A 1 81 ? 13.137 6.837 -26.618 1.00 40.78 81 ARG A C 1
ATOM 577 O O . ARG A 1 81 ? 12.671 7.581 -27.480 1.00 40.78 81 ARG A O 1
ATOM 584 N N . GLY A 1 82 ? 14.307 7.029 -26.016 1.00 41.09 82 GLY A N 1
ATOM 585 C CA . GLY A 1 82 ? 15.403 7.855 -26.521 1.00 41.09 82 GLY A CA 1
ATOM 586 C C . GLY A 1 82 ? 16.622 6.971 -26.694 1.00 41.09 82 GLY A C 1
ATOM 587 O O . GLY A 1 82 ? 16.945 6.272 -25.708 1.00 41.09 82 GLY A O 1
#

Sequence (82 aa):
APTQREIVLAVAGTAFAGHPFDGAVPAGACIRIMTGAPMPAGCDTVIPQERVRVDGDTIRFAAHDVARGANCRKAGEDLARG

Radius of gyration: 14.03 Å; Cα contacts (8 Å, |Δi|>4): 128; chains: 1; bounding box: 36×33×41 Å

Nearest PDB structures (foldseek):
  2nqv-assembly1_B  TM=9.212E-01  e=1.317E-04  Escherichia coli
  1g8l-assembly1_B  TM=9.230E-01  e=4.005E-04  Escherichia coli
  2nqm-assembly1_B  TM=9.160E-01  e=2.887E-04  Escherichia coli
  8bve-assembly1_A  TM=8.430E-01  e=1.202E-02  Corynebacterium glutamicum ATCC 13032
  8bvf-assembly1_B  TM=8.469E-01  e=1.667E-02  Corynebacterium glutamicum ATCC 13032

Foldseek 3Di:
DPPQDKQKAFAPEEFEAVRGDADDADVRHDYHYDPNGDDYPPAQFDDDPVQWDDDPRMIMHTPVSTDGNPPDDDVCPVPPPD

Mean predicted aligned error: 6.55 Å

Solvent-accessible surface area (backbone atoms only — not comparable to full-atom values): 5270 Å² total; per-residue (Å²): 126,86,78,81,51,71,44,71,28,36,55,79,47,64,19,34,56,98,44,62,40,86,61,83,70,56,90,64,41,43,66,50,71,42,89,77,27,63,80,42,66,94,61,61,60,50,77,60,72,92,71,43,48,78,56,89,59,34,40,37,36,50,59,86,82,57,59,89,50,32,85,52,82,63,95,62,76,88,62,74,82,126

pLDDT: mean 85.02, std 15.77, range [40.78, 97.56]

Secondary structure (DSSP, 8-state):
-----EEEEEEEEEEBTTB---S---TTEEEEE-TTPPPPTT------GGGSEEETTEEEEEGGG--TTTT---TTTT----